Protein AF-A0A363T148-F1 (afdb_monomer_lite)

Sequence (141 aa):
MEYQDDTLNQIAATQKLAIQKIKSGGLIELSVRGDFVCQLNIGPDALDWYAIVHDRENSKEVWQDWMDYLGYNDGKTQAELIDDKRRDMSTFIEAWLRASDARITQTKTKFLFGTISFRSTELELCLGGQWQVAPIYDPSR

Secondary structure (DSSP, 8-state):
------HHHHHHHHHT--EEEETTEEEEEEEEETTEEEEEEE-TTSSEEEEEEEETTT--EEEEEEEESTT--S---HHHHHHHHHHHHHHHHHHHHH-SEEEEEEEEEEPTTS--EEEEEEEEEEETTEEEE--S--TT-

pLDDT: mean 83.32, std 13.99, range [40.28, 97.69]

Structure (mmCIF, N/CA/C/O backbone):
data_AF-A0A363T148-F1
#
_entry.id   AF-A0A363T148-F1
#
loop_
_atom_site.group_PDB
_atom_site.id
_atom_site.type_symbol
_atom_site.label_atom_id
_atom_site.label_alt_id
_atom_site.label_comp_id
_atom_site.label_asym_id
_atom_site.label_entity_id
_atom_site.label_seq_id
_atom_site.pdbx_PDB_ins_code
_atom_site.Cartn_x
_atom_site.Cartn_y
_atom_site.Cartn_z
_atom_site.occupancy
_atom_site.B_iso_or_equiv
_atom_site.auth_seq_id
_atom_site.auth_comp_id
_atom_site.auth_asym_id
_atom_site.auth_atom_id
_atom_site.pdbx_PDB_model_num
ATOM 1 N N . MET A 1 1 ? 11.444 4.789 -26.710 1.00 40.28 1 MET A N 1
ATOM 2 C CA . MET A 1 1 ? 10.393 3.774 -26.519 1.00 40.28 1 MET A CA 1
ATOM 3 C C . MET A 1 1 ? 9.727 4.162 -25.216 1.00 40.28 1 MET A C 1
ATOM 5 O O . MET A 1 1 ? 10.389 4.067 -24.195 1.00 40.28 1 MET A O 1
ATOM 9 N N . GLU A 1 2 ? 8.538 4.765 -25.260 1.00 43.22 2 GLU A N 1
ATOM 10 C CA . GLU A 1 2 ? 7.769 5.032 -24.036 1.00 43.22 2 GLU A CA 1
ATOM 11 C C . GLU A 1 2 ? 7.448 3.679 -23.405 1.00 43.22 2 GLU A C 1
ATOM 13 O O . GLU A 1 2 ? 6.814 2.834 -24.036 1.00 43.22 2 GLU A O 1
ATOM 18 N N . TYR A 1 3 ? 7.975 3.434 -22.20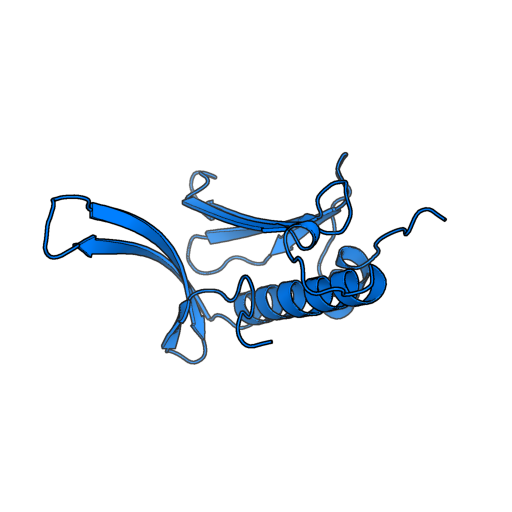7 1.00 45.97 3 TYR A N 1
ATOM 19 C CA . TYR A 1 3 ? 7.613 2.257 -21.435 1.00 45.97 3 TYR A CA 1
ATOM 20 C C . TYR A 1 3 ? 6.209 2.516 -20.895 1.00 45.97 3 TYR A C 1
ATOM 22 O O . TYR A 1 3 ? 6.027 3.341 -20.003 1.00 45.97 3 TYR A O 1
ATOM 30 N N . GLN A 1 4 ? 5.205 1.873 -21.489 1.00 59.41 4 GLN A N 1
ATOM 31 C CA . GLN A 1 4 ? 3.855 1.920 -20.953 1.00 59.41 4 GLN A CA 1
ATOM 32 C C . GLN A 1 4 ? 3.810 0.971 -19.758 1.00 59.41 4 GLN A C 1
ATOM 34 O O . GLN A 1 4 ? 3.839 -0.249 -19.911 1.00 59.41 4 GLN A O 1
ATOM 39 N N . ASP A 1 5 ? 3.834 1.540 -18.562 1.00 69.19 5 ASP A N 1
ATOM 40 C CA . ASP A 1 5 ? 3.769 0.762 -17.340 1.00 69.19 5 ASP A CA 1
ATOM 41 C C . ASP A 1 5 ? 2.349 0.251 -17.083 1.00 69.19 5 ASP A C 1
ATOM 43 O O . ASP A 1 5 ? 1.447 0.983 -16.673 1.00 69.19 5 ASP A O 1
ATOM 47 N N . ASP A 1 6 ? 2.173 -1.045 -17.319 1.00 76.25 6 ASP A N 1
ATOM 48 C CA . ASP A 1 6 ? 0.936 -1.779 -17.075 1.00 76.25 6 ASP A CA 1
ATOM 49 C C . ASP A 1 6 ? 0.886 -2.424 -15.680 1.00 76.25 6 ASP A C 1
ATOM 51 O O . ASP A 1 6 ? 0.015 -3.257 -15.427 1.00 76.25 6 ASP A O 1
ATOM 55 N N . THR A 1 7 ? 1.777 -2.061 -14.749 1.00 82.00 7 THR A N 1
ATOM 56 C CA . THR A 1 7 ? 1.858 -2.695 -13.422 1.00 82.00 7 THR A CA 1
ATOM 57 C C . THR A 1 7 ? 0.506 -2.700 -12.704 1.00 82.00 7 THR A C 1
ATOM 59 O O . THR A 1 7 ? 0.063 -3.753 -12.241 1.00 82.00 7 THR A O 1
ATOM 62 N N . LEU A 1 8 ? -0.200 -1.562 -12.654 1.00 80.38 8 LEU A N 1
ATOM 63 C CA . LEU A 1 8 ? -1.510 -1.498 -11.993 1.00 80.38 8 LEU A CA 1
ATOM 64 C C . LEU A 1 8 ? -2.541 -2.394 -12.686 1.00 80.38 8 LEU A C 1
ATOM 66 O O . LEU A 1 8 ? -3.314 -3.075 -12.015 1.00 80.38 8 LEU A O 1
ATOM 70 N N . ASN A 1 9 ? -2.520 -2.425 -14.025 1.00 82.00 9 ASN A N 1
ATOM 71 C CA . ASN A 1 9 ? -3.400 -3.264 -14.839 1.00 82.00 9 ASN A CA 1
ATOM 72 C C . ASN A 1 9 ? -3.163 -4.751 -14.559 1.00 82.00 9 ASN A C 1
ATOM 74 O O . ASN A 1 9 ? -4.117 -5.506 -14.362 1.00 82.00 9 ASN A O 1
ATOM 78 N N . GLN A 1 10 ? -1.900 -5.166 -14.483 1.00 84.25 10 GLN A N 1
ATOM 79 C CA . GLN A 1 10 ? -1.514 -6.546 -14.195 1.00 84.25 10 GLN A CA 1
ATOM 80 C C . GLN A 1 10 ? -1.916 -6.967 -12.779 1.00 84.25 10 GLN A C 1
ATOM 82 O O . GLN A 1 10 ? -2.473 -8.055 -12.596 1.00 84.25 10 GLN A O 1
ATOM 87 N N . ILE A 1 11 ? -1.680 -6.114 -11.778 1.00 84.75 11 ILE A N 1
ATOM 88 C CA . ILE A 1 11 ? -2.041 -6.425 -10.390 1.00 84.75 11 ILE A CA 1
ATOM 89 C C . ILE A 1 11 ? -3.556 -6.500 -10.232 1.00 84.75 11 ILE A C 1
ATOM 91 O O . ILE A 1 11 ? -4.061 -7.480 -9.685 1.00 84.75 11 ILE A O 1
ATOM 95 N N . ALA A 1 12 ? -4.301 -5.524 -10.749 1.00 84.81 12 ALA A N 1
ATOM 96 C CA . ALA A 1 12 ? -5.755 -5.558 -10.675 1.00 84.81 12 ALA A CA 1
ATOM 97 C C . ALA A 1 12 ? -6.354 -6.759 -11.412 1.00 84.81 12 ALA A C 1
ATOM 99 O O . ALA A 1 12 ? -7.270 -7.382 -10.884 1.00 84.81 12 ALA A O 1
ATOM 100 N N . ALA A 1 13 ? -5.822 -7.149 -12.575 1.00 85.25 13 ALA A N 1
ATOM 101 C CA . ALA A 1 13 ? -6.265 -8.364 -13.258 1.00 85.25 13 ALA A CA 1
ATOM 102 C C . ALA A 1 13 ? -6.012 -9.621 -12.405 1.00 85.25 13 ALA A C 1
ATOM 104 O O . ALA A 1 13 ? -6.898 -10.467 -12.270 1.00 85.25 13 ALA A O 1
ATOM 105 N N . THR A 1 14 ? -4.833 -9.715 -11.783 1.00 86.62 14 THR A N 1
ATOM 106 C CA . THR A 1 14 ? -4.437 -10.845 -10.925 1.00 86.62 14 THR A CA 1
ATOM 107 C C . THR A 1 14 ? -5.313 -10.943 -9.675 1.00 86.62 14 THR A C 1
ATOM 109 O O . THR A 1 14 ? -5.800 -12.020 -9.334 1.00 86.62 14 THR A O 1
ATOM 112 N N . GLN A 1 15 ? -5.563 -9.809 -9.021 1.00 86.25 15 GLN A N 1
ATOM 113 C CA . GLN A 1 15 ? -6.321 -9.710 -7.771 1.00 86.25 15 GLN A CA 1
ATOM 114 C C . GLN A 1 15 ? -7.834 -9.505 -7.992 1.00 86.25 15 GLN A C 1
ATOM 116 O O . GLN A 1 15 ? -8.589 -9.379 -7.030 1.00 86.25 15 GLN A O 1
ATOM 121 N N . LYS A 1 16 ? -8.296 -9.488 -9.254 1.00 87.94 16 LYS A N 1
ATOM 122 C CA . LYS A 1 16 ? -9.690 -9.222 -9.668 1.00 87.94 16 LYS A CA 1
ATOM 123 C C . LYS A 1 16 ? -10.250 -7.898 -9.124 1.00 87.94 16 LYS A C 1
ATOM 125 O O . LYS A 1 16 ? -11.409 -7.824 -8.717 1.00 87.94 16 LYS A O 1
ATOM 130 N N . LEU A 1 17 ? -9.423 -6.858 -9.121 1.00 88.19 17 LEU A N 1
ATOM 131 C CA . LEU A 1 17 ? -9.770 -5.515 -8.663 1.00 88.19 17 LEU A CA 1
ATOM 132 C C . LEU A 1 17 ? -10.262 -4.653 -9.831 1.00 88.19 17 LEU A C 1
ATOM 134 O O . LEU A 1 17 ? -9.839 -4.820 -10.975 1.00 88.19 17 LEU A O 1
ATOM 138 N N . ALA A 1 18 ? -11.154 -3.711 -9.534 1.00 87.06 18 ALA A N 1
ATOM 139 C CA . ALA A 1 18 ? -11.585 -2.713 -10.503 1.00 87.06 18 ALA A CA 1
ATOM 140 C C . ALA A 1 18 ? -10.563 -1.571 -10.575 1.00 87.06 18 ALA A C 1
ATOM 142 O O . ALA A 1 18 ? -10.1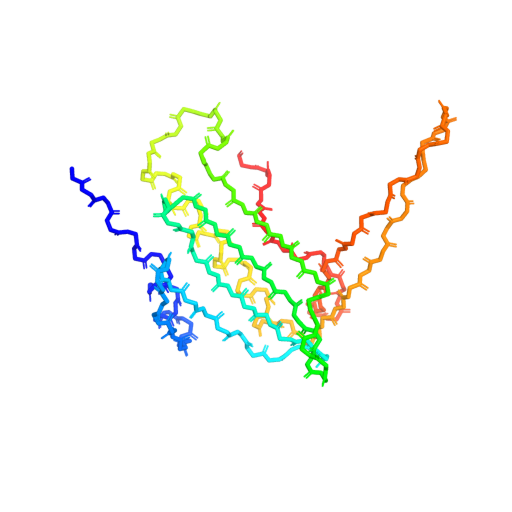16 -1.070 -9.544 1.00 87.06 18 ALA A O 1
ATOM 143 N N . ILE A 1 19 ? -10.235 -1.138 -11.793 1.00 84.50 19 ILE A N 1
ATOM 144 C CA . ILE A 1 19 ? -9.369 0.020 -12.035 1.00 84.50 19 ILE A CA 1
ATOM 145 C C . ILE A 1 19 ? -10.215 1.150 -12.591 1.00 84.50 19 ILE A C 1
ATOM 147 O O . ILE A 1 19 ? -10.936 0.980 -13.577 1.00 84.50 19 ILE A O 1
ATOM 151 N N . GLN A 1 20 ? -10.072 2.325 -12.000 1.00 84.31 20 GLN A N 1
ATOM 152 C CA . GLN A 1 20 ? -10.599 3.562 -12.545 1.00 84.31 20 GLN A CA 1
ATOM 153 C C . GLN A 1 20 ? -9.475 4.278 -13.295 1.00 84.31 20 GLN A C 1
ATOM 155 O O . GLN A 1 20 ? -8.399 4.510 -12.746 1.00 84.31 20 GLN A O 1
ATOM 160 N N . LYS A 1 21 ? -9.699 4.621 -14.568 1.00 77.19 21 LYS A N 1
ATOM 161 C CA . LYS A 1 21 ? -8.741 5.434 -15.329 1.00 77.19 21 LYS A CA 1
ATOM 162 C C . LYS A 1 21 ? -8.858 6.891 -14.891 1.00 77.19 21 LYS A C 1
ATOM 164 O O . LYS A 1 21 ? -9.940 7.469 -14.981 1.00 77.19 21 LYS A O 1
ATOM 169 N N . ILE A 1 22 ? -7.749 7.483 -14.463 1.00 74.00 22 ILE A N 1
ATOM 170 C CA . ILE A 1 22 ? -7.652 8.890 -14.060 1.00 74.00 22 ILE A CA 1
ATOM 171 C C . ILE A 1 22 ? -6.644 9.623 -14.953 1.00 74.00 22 ILE A C 1
ATOM 173 O O . ILE A 1 22 ? -5.890 9.003 -15.698 1.00 74.00 22 ILE A O 1
ATOM 177 N N . LYS A 1 23 ? -6.622 10.962 -14.909 1.00 69.00 23 LYS A N 1
ATOM 178 C CA . LYS A 1 23 ? -5.729 11.767 -15.769 1.00 69.00 23 LYS A CA 1
ATOM 179 C C . LYS A 1 23 ? -4.243 11.413 -15.620 1.00 69.00 23 LYS A C 1
ATOM 181 O O . LYS A 1 23 ? -3.512 11.541 -16.592 1.00 69.00 23 LYS A O 1
ATOM 186 N N . SER A 1 24 ? -3.820 10.999 -14.427 1.00 63.75 24 SER A N 1
ATOM 187 C CA . SER A 1 24 ? -2.427 10.695 -14.083 1.00 63.75 24 SER A CA 1
ATOM 188 C C . SER A 1 24 ? -2.084 9.201 -14.132 1.00 63.75 24 SER A C 1
ATOM 190 O O . SER A 1 24 ? -1.028 8.829 -13.647 1.00 63.75 24 SER A O 1
ATOM 192 N N . GLY A 1 25 ? -2.965 8.345 -14.668 1.00 73.56 25 GLY A N 1
ATOM 193 C CA . GLY A 1 25 ? -2.746 6.897 -14.712 1.00 73.56 25 GLY A CA 1
ATOM 194 C C . GLY A 1 25 ? -3.988 6.103 -14.311 1.00 73.56 25 GLY A C 1
ATOM 195 O O . GLY A 1 25 ? -5.080 6.302 -14.852 1.00 73.56 25 GLY A O 1
ATOM 196 N N . GLY A 1 26 ? -3.831 5.179 -13.366 1.00 78.31 26 GLY A N 1
ATOM 197 C CA . GLY A 1 26 ? -4.924 4.367 -12.839 1.00 78.31 26 GLY A CA 1
ATOM 198 C C . GLY A 1 26 ? -5.067 4.495 -11.327 1.00 78.31 26 GLY A C 1
ATOM 199 O O . GLY A 1 26 ? -4.108 4.820 -10.631 1.00 78.31 26 GLY A O 1
ATOM 200 N N . LEU A 1 27 ? -6.279 4.234 -10.850 1.00 85.19 27 LEU A N 1
ATOM 201 C CA . LEU A 1 27 ? -6.663 4.209 -9.445 1.00 85.19 27 LEU A CA 1
ATOM 202 C C . LEU A 1 27 ? -7.300 2.853 -9.131 1.00 85.19 27 LEU A C 1
ATOM 204 O O . LEU A 1 27 ? -8.226 2.427 -9.828 1.00 85.19 27 LEU A O 1
ATOM 208 N N . ILE A 1 28 ? -6.833 2.198 -8.076 1.00 88.94 28 ILE A N 1
ATOM 209 C CA . ILE A 1 28 ? -7.485 1.038 -7.469 1.00 88.94 28 ILE A CA 1
ATOM 210 C C . ILE A 1 28 ? -8.028 1.472 -6.115 1.00 88.94 28 ILE A C 1
ATOM 212 O O . ILE A 1 28 ? -7.285 1.987 -5.287 1.00 88.94 28 ILE A O 1
ATOM 216 N N . GLU A 1 29 ? -9.304 1.207 -5.869 1.00 92.31 29 GLU A N 1
ATOM 217 C CA . GLU A 1 29 ? -9.873 1.279 -4.526 1.00 92.31 29 GLU A CA 1
ATOM 218 C C . GLU A 1 29 ? -9.961 -0.135 -3.949 1.00 92.31 29 GLU A C 1
ATOM 220 O O . GLU A 1 29 ? -10.512 -1.046 -4.574 1.00 92.31 29 GLU A O 1
ATOM 225 N N . LEU A 1 30 ? -9.381 -0.333 -2.770 1.00 92.81 30 LEU A N 1
ATOM 226 C CA . LEU A 1 30 ? -9.388 -1.610 -2.075 1.00 92.81 30 LEU A CA 1
ATOM 227 C C . LEU A 1 30 ? -10.599 -1.733 -1.150 1.00 92.81 30 LEU A C 1
ATOM 229 O O . LEU A 1 30 ? -11.134 -0.759 -0.625 1.00 92.81 30 LEU A O 1
ATOM 233 N N . SER A 1 31 ? -11.000 -2.979 -0.901 1.00 91.88 31 SER A N 1
ATOM 234 C CA . SER A 1 31 ? -12.086 -3.299 0.028 1.00 91.88 31 SER A CA 1
ATOM 235 C C . SER A 1 31 ? -11.821 -2.758 1.435 1.00 91.88 31 SER A C 1
ATOM 237 O O . SER A 1 31 ? -10.689 -2.828 1.906 1.00 91.88 31 SER A O 1
ATOM 239 N N . VAL A 1 32 ? -12.875 -2.332 2.129 1.00 94.56 32 VAL A N 1
ATOM 240 C CA . VAL A 1 32 ? -12.813 -1.749 3.481 1.00 94.56 32 VAL A CA 1
ATOM 241 C C . VAL A 1 32 ? -12.102 -2.661 4.490 1.00 94.56 32 VAL A C 1
ATOM 243 O O . VAL A 1 32 ? -12.332 -3.874 4.500 1.00 94.56 32 VAL A O 1
ATOM 246 N N . ARG A 1 33 ? -11.279 -2.079 5.369 1.00 96.00 33 ARG A N 1
ATOM 247 C CA . ARG A 1 33 ? -10.693 -2.738 6.550 1.00 96.00 33 ARG A CA 1
ATOM 248 C C . ARG A 1 33 ? -10.917 -1.860 7.776 1.00 96.00 33 ARG A C 1
ATOM 250 O O . ARG A 1 33 ? -10.491 -0.710 7.777 1.00 96.00 33 ARG A O 1
ATOM 257 N N . GLY A 1 34 ? -11.625 -2.388 8.774 1.00 92.56 34 GLY A N 1
ATOM 258 C CA . GLY A 1 34 ? -12.133 -1.578 9.884 1.00 92.56 34 GLY A CA 1
ATOM 259 C C . GLY A 1 34 ? -13.012 -0.440 9.365 1.00 92.56 34 GLY A C 1
ATOM 260 O O . GLY A 1 34 ? -13.930 -0.669 8.573 1.00 92.56 34 GLY A O 1
ATOM 261 N N . ASP A 1 35 ? -12.655 0.784 9.741 1.00 94.12 35 ASP A N 1
ATOM 262 C CA . ASP A 1 35 ? -13.315 2.016 9.300 1.00 94.12 35 ASP A CA 1
ATOM 263 C C . ASP A 1 35 ? -12.596 2.690 8.120 1.00 94.12 35 ASP A C 1
ATOM 265 O O . ASP A 1 35 ? -12.829 3.863 7.837 1.00 94.12 35 ASP A O 1
ATOM 269 N N . PHE A 1 36 ? -11.720 1.970 7.410 1.00 96.62 36 PHE A N 1
ATOM 270 C CA . PHE A 1 36 ? -10.824 2.560 6.417 1.00 96.62 36 PHE A CA 1
ATOM 271 C C . PHE A 1 36 ? -11.048 2.052 4.993 1.00 96.62 36 PHE A C 1
ATOM 273 O O . PHE A 1 36 ? -11.268 0.861 4.753 1.00 96.62 36 PHE A O 1
ATOM 280 N N . VAL A 1 37 ? -10.917 2.969 4.035 1.00 95.19 37 VAL A N 1
ATOM 281 C CA . VAL A 1 37 ? -10.823 2.703 2.593 1.00 95.19 37 VAL A CA 1
ATOM 282 C C . VAL A 1 37 ? -9.411 3.056 2.140 1.00 95.19 37 VAL A C 1
ATOM 284 O O . VAL A 1 37 ? -8.907 4.120 2.492 1.00 95.19 37 VAL A O 1
ATOM 287 N N . CYS A 1 38 ? -8.775 2.184 1.357 1.00 95.88 38 CYS A N 1
ATOM 288 C CA . CYS A 1 38 ? -7.461 2.452 0.774 1.00 95.88 38 CYS A CA 1
ATOM 289 C C . CYS A 1 38 ? -7.574 2.638 -0.736 1.00 95.88 38 CYS A C 1
ATOM 291 O O . CYS A 1 38 ? -8.225 1.850 -1.424 1.00 95.88 38 CYS A O 1
ATOM 293 N N . GLN A 1 39 ? -6.913 3.672 -1.237 1.00 94.06 39 GLN A N 1
ATOM 294 C CA . GLN A 1 39 ? -6.778 3.986 -2.645 1.00 94.06 39 GLN A CA 1
ATOM 295 C C . GLN A 1 39 ? -5.305 3.916 -3.046 1.00 94.06 39 GLN A C 1
ATOM 297 O O . GLN A 1 39 ? -4.443 4.440 -2.343 1.00 94.06 39 GLN A O 1
ATOM 302 N N . LEU A 1 40 ? -5.030 3.272 -4.179 1.00 91.69 40 LEU A N 1
ATOM 303 C CA . LEU A 1 40 ? -3.707 3.204 -4.788 1.00 91.69 40 LEU A CA 1
ATOM 304 C C . LEU A 1 40 ? -3.719 3.852 -6.159 1.00 91.69 40 LEU A C 1
ATOM 306 O O . LEU A 1 40 ? -4.572 3.529 -6.987 1.00 91.69 40 LEU A O 1
ATOM 310 N N . ASN A 1 41 ? -2.728 4.687 -6.430 1.00 87.75 41 ASN A N 1
ATOM 311 C CA . ASN A 1 41 ? -2.483 5.268 -7.742 1.00 87.75 41 ASN A CA 1
ATOM 312 C C . ASN A 1 41 ? -1.018 5.096 -8.150 1.00 87.75 41 ASN A C 1
ATOM 314 O O . ASN A 1 41 ? -0.109 5.127 -7.325 1.00 87.75 41 ASN A O 1
ATOM 318 N N . ILE A 1 42 ? -0.799 4.939 -9.452 1.00 80.06 42 ILE A N 1
ATOM 319 C CA . ILE A 1 42 ? 0.533 5.060 -10.054 1.00 80.06 42 ILE A CA 1
ATOM 320 C C . ILE A 1 42 ? 0.711 6.512 -10.492 1.00 80.06 42 ILE A C 1
ATOM 322 O O . ILE A 1 42 ? -0.241 7.118 -10.999 1.00 80.06 42 ILE A O 1
ATOM 326 N N . GLY A 1 43 ? 1.893 7.072 -10.248 1.00 68.81 43 GLY A N 1
ATOM 327 C CA . GLY A 1 43 ? 2.217 8.418 -10.690 1.00 68.81 43 GLY A CA 1
ATOM 328 C C . GLY A 1 43 ? 2.528 8.494 -12.189 1.00 68.81 43 GLY A C 1
ATOM 329 O O . GLY A 1 43 ? 2.579 7.484 -12.897 1.00 68.81 43 GLY A O 1
ATOM 330 N N . PRO A 1 44 ? 2.682 9.714 -12.719 1.00 60.66 44 PRO A N 1
ATOM 331 C CA . PRO A 1 44 ? 2.822 9.946 -14.154 1.00 60.66 44 PRO A CA 1
ATOM 332 C C . PRO A 1 44 ? 4.107 9.348 -14.743 1.00 60.66 44 PRO A C 1
ATOM 334 O O . PRO A 1 44 ? 4.122 9.018 -15.928 1.00 60.66 44 PRO A O 1
ATOM 337 N N . ASP A 1 45 ? 5.153 9.184 -13.928 1.00 64.38 45 ASP A N 1
ATOM 338 C CA . ASP A 1 45 ? 6.478 8.739 -14.368 1.00 64.38 45 ASP A CA 1
ATOM 339 C C . ASP A 1 45 ? 6.648 7.216 -14.316 1.00 64.38 45 ASP A C 1
ATOM 341 O O . ASP A 1 45 ? 7.724 6.698 -14.623 1.00 64.38 45 ASP A O 1
ATOM 345 N N . ALA A 1 46 ? 5.583 6.478 -13.970 1.00 71.06 46 ALA A N 1
ATOM 346 C CA . ALA A 1 46 ? 5.547 5.017 -14.003 1.00 71.06 46 ALA A CA 1
ATOM 347 C C . ALA A 1 46 ? 6.604 4.322 -13.118 1.00 71.06 46 ALA A C 1
ATOM 349 O O . ALA A 1 46 ? 6.764 3.102 -13.178 1.00 71.06 46 ALA A O 1
ATOM 350 N N . LEU A 1 47 ? 7.298 5.054 -12.253 1.00 83.56 47 LEU A N 1
ATOM 351 C CA . LEU A 1 47 ? 8.285 4.547 -11.293 1.00 83.56 47 LEU A CA 1
ATOM 352 C C . LEU A 1 47 ? 7.975 5.004 -9.870 1.00 83.56 47 LEU A C 1
ATOM 354 O O . LEU A 1 47 ? 8.792 4.853 -8.973 1.00 83.56 47 LEU A O 1
ATOM 358 N N . ASP A 1 48 ? 6.770 5.504 -9.663 1.00 86.25 48 ASP A N 1
ATOM 359 C CA . ASP A 1 48 ? 6.228 5.911 -8.388 1.00 86.25 48 ASP A CA 1
ATOM 360 C C . ASP A 1 48 ? 4.828 5.320 -8.191 1.00 86.25 48 ASP A C 1
ATOM 362 O O . ASP A 1 48 ? 4.093 5.011 -9.140 1.00 86.25 48 ASP A O 1
ATOM 366 N N . TRP A 1 49 ? 4.460 5.110 -6.934 1.00 89.00 49 TRP A N 1
ATOM 367 C CA . TRP A 1 49 ? 3.089 4.790 -6.555 1.00 89.00 49 TRP A CA 1
ATOM 368 C C . TRP A 1 49 ? 2.775 5.373 -5.185 1.00 89.00 49 TRP A C 1
ATOM 370 O O . TRP A 1 49 ? 3.670 5.559 -4.356 1.00 89.00 49 TRP A O 1
ATOM 380 N N . TYR A 1 50 ? 1.497 5.661 -4.959 1.00 90.56 50 TYR A N 1
ATOM 381 C CA . TYR A 1 50 ? 1.019 6.229 -3.709 1.00 90.56 50 TYR A CA 1
ATOM 382 C C . TYR A 1 50 ? -0.116 5.380 -3.149 1.00 90.56 50 TYR A C 1
ATOM 384 O O . TYR A 1 50 ? -0.932 4.820 -3.889 1.00 90.56 50 TYR A O 1
ATOM 392 N N . ALA A 1 51 ? -0.153 5.297 -1.825 1.00 93.88 51 ALA A N 1
ATOM 393 C CA . ALA A 1 51 ? -1.234 4.711 -1.058 1.00 93.88 51 ALA A CA 1
ATOM 394 C C . ALA A 1 51 ? -1.848 5.798 -0.186 1.00 93.88 51 ALA A C 1
ATOM 396 O O . ALA A 1 51 ? -1.153 6.436 0.601 1.00 93.88 51 ALA A O 1
ATOM 397 N N . ILE A 1 52 ? -3.158 5.981 -0.297 1.00 94.50 52 ILE A N 1
ATOM 398 C CA . ILE A 1 52 ? -3.911 6.946 0.499 1.00 94.50 52 ILE A CA 1
ATOM 399 C C . ILE A 1 52 ? -5.001 6.186 1.241 1.00 94.50 52 ILE A C 1
ATOM 401 O O . ILE A 1 52 ? -5.732 5.383 0.658 1.00 94.50 52 ILE A O 1
ATOM 405 N N . VAL A 1 53 ? -5.103 6.413 2.544 1.00 96.06 53 VAL A N 1
ATOM 406 C CA . VAL A 1 53 ? -6.119 5.813 3.402 1.00 96.06 53 VAL A CA 1
ATOM 407 C C . VAL A 1 53 ? -7.053 6.899 3.904 1.00 96.06 53 VAL A C 1
ATOM 409 O O . VAL A 1 53 ? -6.635 7.887 4.515 1.00 96.06 53 VAL A O 1
ATOM 412 N N . HIS A 1 54 ? -8.340 6.671 3.671 1.00 96.25 54 HIS A N 1
ATOM 413 C CA . HIS A 1 54 ? -9.422 7.531 4.113 1.00 96.25 54 HIS A CA 1
ATOM 414 C C . HIS A 1 54 ? -10.223 6.859 5.219 1.00 96.25 54 HIS A C 1
ATOM 416 O O . HIS A 1 54 ? -10.504 5.659 5.166 1.00 96.25 54 HIS A O 1
ATOM 422 N N . ASP A 1 55 ? -10.640 7.662 6.190 1.00 94.31 55 ASP A N 1
ATOM 423 C CA . ASP A 1 55 ? -11.738 7.314 7.079 1.00 94.31 55 ASP A CA 1
ATOM 424 C C . ASP A 1 55 ? -13.030 7.196 6.262 1.00 94.31 55 ASP A C 1
ATOM 426 O O . ASP A 1 55 ? -13.380 8.082 5.477 1.00 94.31 55 ASP A O 1
ATOM 430 N N . ARG A 1 56 ? -13.735 6.082 6.421 1.00 92.75 56 ARG A N 1
ATOM 431 C CA . ARG A 1 56 ? -14.921 5.761 5.632 1.00 92.75 56 ARG A CA 1
ATOM 432 C C . ARG A 1 56 ? -16.106 6.667 5.957 1.00 92.75 56 ARG A C 1
ATOM 434 O O . ARG A 1 56 ? -16.901 6.943 5.062 1.00 92.75 56 ARG A O 1
ATOM 441 N N . GLU A 1 57 ? -16.264 7.093 7.208 1.00 91.19 57 GLU A N 1
ATOM 442 C CA . GLU A 1 57 ? -17.443 7.847 7.639 1.00 91.19 57 GLU A CA 1
ATOM 443 C C . GLU A 1 57 ? -17.417 9.282 7.119 1.00 91.19 57 GLU A C 1
ATOM 445 O O . GLU A 1 57 ? -18.441 9.809 6.683 1.00 91.19 57 GLU A O 1
ATOM 450 N N . ASN A 1 58 ? -16.247 9.919 7.155 1.00 91.00 58 ASN A N 1
ATOM 451 C CA . ASN A 1 58 ? -16.097 11.337 6.821 1.00 91.00 58 ASN A CA 1
ATOM 452 C C . ASN A 1 58 ? -15.212 11.600 5.590 1.00 91.00 58 ASN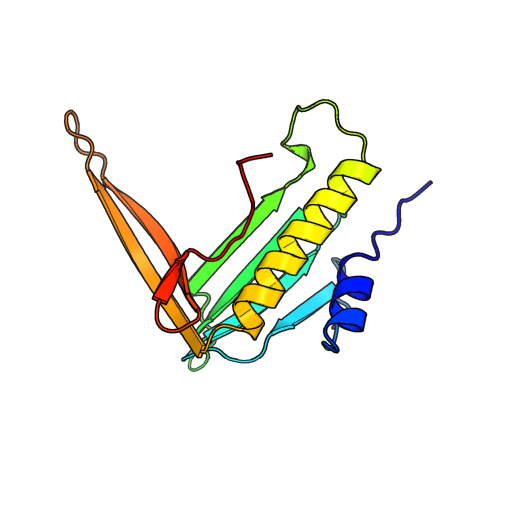 A C 1
ATOM 454 O O . ASN A 1 58 ? -15.016 12.759 5.224 1.00 91.00 58 ASN A O 1
ATOM 458 N N . SER A 1 59 ? -14.712 10.547 4.930 1.00 90.75 59 SER A N 1
ATOM 459 C CA . SER A 1 59 ? -13.844 10.615 3.740 1.00 90.75 59 SER A CA 1
ATOM 460 C C . SER A 1 59 ? -12.538 11.390 3.951 1.00 90.75 59 SER A C 1
ATOM 462 O O . SER A 1 59 ? -11.857 11.755 2.988 1.00 90.75 59 SER A O 1
ATOM 464 N N . LYS A 1 60 ? -12.158 11.660 5.202 1.00 93.69 60 LYS A N 1
ATOM 465 C CA . LYS A 1 60 ? -10.934 12.388 5.522 1.00 93.69 60 LYS A CA 1
ATOM 466 C C . LYS A 1 60 ? -9.728 11.488 5.292 1.00 93.69 60 LYS A C 1
ATOM 468 O O . LYS A 1 60 ? -9.703 10.356 5.763 1.00 93.69 60 LYS A O 1
ATOM 473 N N . GLU A 1 61 ? -8.708 12.023 4.633 1.00 95.19 61 GLU A N 1
ATOM 474 C CA . GLU A 1 61 ? -7.388 11.397 4.590 1.00 95.19 61 GLU A CA 1
ATOM 475 C C . GLU A 1 61 ? -6.817 11.294 6.014 1.00 95.19 61 GLU A C 1
ATOM 477 O O . GLU A 1 61 ? -6.702 12.292 6.738 1.00 95.19 61 GLU A O 1
ATOM 482 N N . VAL A 1 62 ? -6.495 10.074 6.432 1.00 93.62 62 VAL A N 1
ATOM 483 C CA . VAL A 1 62 ? -5.947 9.781 7.766 1.00 93.62 62 VAL A CA 1
ATOM 484 C C . VAL A 1 62 ? -4.513 9.279 7.711 1.00 93.62 62 VAL A C 1
ATOM 486 O O . VAL A 1 62 ? -3.811 9.344 8.721 1.00 93.62 62 VAL A O 1
ATOM 489 N N . TRP A 1 63 ? -4.082 8.797 6.549 1.00 94.75 63 TRP A N 1
ATOM 490 C CA . TRP A 1 63 ? -2.729 8.334 6.311 1.00 94.75 63 TRP A CA 1
ATOM 491 C C . TRP A 1 63 ? -2.450 8.305 4.809 1.00 94.75 63 TRP A C 1
ATOM 493 O O . TRP A 1 63 ? -3.340 8.000 4.018 1.00 94.75 63 TRP A O 1
ATOM 503 N N . GLN A 1 64 ? -1.214 8.597 4.432 1.00 93.50 64 GLN A N 1
ATOM 504 C CA . GLN A 1 64 ? -0.722 8.416 3.076 1.00 93.50 64 GLN A CA 1
ATOM 505 C C . GLN A 1 64 ? 0.764 8.074 3.117 1.00 93.50 64 GLN A C 1
ATOM 507 O O . GLN A 1 64 ? 1.470 8.504 4.034 1.00 93.50 64 GLN A O 1
ATOM 512 N N . ASP A 1 65 ? 1.225 7.344 2.112 1.00 92.00 65 ASP A N 1
ATOM 513 C CA . ASP A 1 65 ? 2.643 7.104 1.868 1.00 92.00 65 ASP A CA 1
ATOM 514 C C . ASP A 1 65 ? 2.889 6.901 0.373 1.00 92.00 65 ASP A C 1
ATOM 516 O O . ASP A 1 65 ? 1.954 6.703 -0.414 1.00 92.00 65 ASP A O 1
ATOM 520 N N . TRP A 1 66 ? 4.147 6.998 -0.029 1.00 89.00 66 TRP A N 1
ATOM 521 C CA . TRP A 1 66 ? 4.554 6.957 -1.424 1.00 89.00 66 TRP A CA 1
ATOM 522 C C . TRP A 1 66 ? 5.939 6.350 -1.562 1.00 89.00 66 TRP A C 1
ATOM 524 O O . TRP A 1 66 ? 6.793 6.514 -0.693 1.00 89.00 66 TRP A O 1
ATOM 534 N N . MET A 1 67 ? 6.169 5.684 -2.688 1.00 88.12 67 MET A N 1
ATOM 535 C CA . MET A 1 67 ? 7.490 5.188 -3.051 1.00 88.12 67 MET A CA 1
ATOM 536 C C . MET A 1 67 ? 7.888 5.708 -4.413 1.00 88.12 67 MET A C 1
ATOM 538 O O . MET A 1 67 ? 7.124 5.577 -5.366 1.00 88.12 67 MET A O 1
ATOM 542 N N . ASP A 1 68 ? 9.105 6.238 -4.488 1.00 87.75 68 ASP A N 1
ATOM 543 C CA . ASP A 1 68 ? 9.764 6.668 -5.715 1.00 87.75 68 ASP A CA 1
ATOM 544 C C . ASP A 1 68 ? 11.010 5.824 -5.960 1.00 87.75 68 ASP A C 1
ATOM 546 O O . ASP A 1 68 ? 11.975 5.843 -5.190 1.00 87.75 68 ASP A O 1
ATOM 550 N N . TYR A 1 69 ? 10.970 5.068 -7.054 1.00 86.38 69 TYR A N 1
ATOM 551 C CA . TYR A 1 69 ? 12.026 4.143 -7.431 1.00 86.38 69 TYR A CA 1
ATOM 552 C C . TYR A 1 69 ? 13.177 4.840 -8.173 1.00 86.38 69 TYR A C 1
ATOM 554 O O . TYR A 1 69 ? 14.261 4.270 -8.266 1.00 86.38 69 TYR A O 1
ATOM 562 N N . LEU A 1 70 ? 13.005 6.082 -8.647 1.00 80.50 70 LEU A N 1
ATOM 563 C CA . LEU A 1 70 ? 14.089 6.876 -9.244 1.00 80.50 70 LEU A CA 1
ATOM 564 C C . LEU A 1 70 ? 15.079 7.399 -8.199 1.00 80.50 70 LEU A C 1
ATOM 566 O O . LEU A 1 70 ? 16.238 7.655 -8.523 1.00 80.50 70 LEU A O 1
ATOM 570 N N . GLY A 1 71 ? 14.643 7.544 -6.945 1.00 75.25 71 GLY A N 1
ATOM 571 C CA . GLY A 1 71 ? 15.498 7.961 -5.833 1.00 75.25 71 GLY A CA 1
ATOM 572 C C . GLY A 1 71 ? 16.570 6.934 -5.444 1.00 75.25 71 GLY A C 1
ATOM 573 O O . GLY A 1 71 ? 17.520 7.279 -4.735 1.00 75.25 71 GLY A O 1
ATOM 574 N N . TYR A 1 72 ? 16.454 5.686 -5.911 1.00 68.19 72 TYR A N 1
ATOM 575 C CA . TYR A 1 72 ? 17.438 4.636 -5.660 1.00 68.19 72 TYR A CA 1
ATOM 576 C C . TYR A 1 72 ? 18.623 4.776 -6.623 1.00 68.19 72 TYR A C 1
ATOM 578 O O . TYR A 1 72 ? 18.511 4.575 -7.828 1.00 68.19 72 TYR A O 1
ATOM 586 N N . ASN A 1 73 ? 19.797 5.109 -6.083 1.00 61.81 73 ASN A N 1
ATOM 587 C CA . ASN A 1 73 ? 21.056 5.121 -6.830 1.00 61.81 73 ASN A CA 1
ATOM 588 C C . ASN A 1 73 ? 21.801 3.790 -6.642 1.00 61.81 73 ASN A C 1
ATOM 590 O O . ASN A 1 73 ? 22.866 3.746 -6.024 1.00 61.81 73 ASN A O 1
ATOM 594 N N . ASP A 1 74 ? 21.207 2.698 -7.115 1.00 72.56 74 ASP A N 1
ATOM 595 C CA . ASP A 1 74 ? 21.738 1.334 -6.972 1.00 72.56 74 ASP A CA 1
ATOM 596 C C . ASP A 1 74 ? 22.251 0.732 -8.294 1.00 72.56 74 ASP A C 1
ATOM 598 O O . ASP A 1 74 ? 22.737 -0.398 -8.323 1.00 72.56 74 ASP A O 1
ATOM 602 N N . GLY A 1 75 ? 22.212 1.499 -9.389 1.00 80.31 75 GLY A N 1
ATOM 603 C CA . GLY A 1 75 ? 22.674 1.057 -10.706 1.00 80.31 75 GLY A CA 1
ATOM 604 C C . GLY A 1 75 ? 21.716 0.102 -11.424 1.00 80.31 75 GLY A C 1
ATOM 605 O O . GLY A 1 75 ? 22.098 -0.448 -12.459 1.00 80.31 75 GLY A O 1
ATOM 606 N N . LYS A 1 76 ? 20.490 -0.086 -10.916 1.00 85.12 76 LYS A N 1
ATOM 607 C CA . LYS A 1 76 ? 19.456 -0.882 -11.582 1.00 85.12 76 LYS A CA 1
ATOM 608 C C . LYS A 1 76 ? 18.995 -0.249 -12.889 1.00 85.12 76 LYS A C 1
ATOM 610 O O . LYS A 1 76 ? 18.938 0.969 -13.067 1.00 85.12 76 LYS A O 1
ATOM 615 N N . THR A 1 77 ? 18.623 -1.109 -13.821 1.00 87.81 77 THR A N 1
ATOM 616 C CA . THR A 1 77 ? 17.925 -0.733 -15.045 1.00 87.81 77 THR A CA 1
ATOM 617 C C . THR A 1 77 ? 16.476 -0.350 -14.742 1.00 87.81 77 THR A C 1
ATOM 619 O O . THR A 1 77 ? 15.874 -0.811 -13.775 1.00 87.81 77 THR A O 1
ATOM 622 N N . GLN A 1 78 ? 15.858 0.436 -15.625 1.00 84.00 78 GLN A N 1
ATOM 623 C CA . GLN A 1 78 ? 14.442 0.799 -15.497 1.00 84.00 78 GLN A CA 1
ATOM 624 C C . GLN A 1 78 ? 13.514 -0.425 -15.393 1.00 84.00 78 GLN A C 1
ATOM 626 O O . GLN A 1 78 ? 12.537 -0.391 -14.652 1.00 84.00 78 GLN A O 1
ATOM 631 N N . ALA A 1 79 ? 13.817 -1.513 -16.107 1.00 83.62 79 ALA A N 1
ATOM 632 C CA . ALA A 1 79 ? 13.020 -2.737 -16.047 1.00 83.62 79 ALA A CA 1
ATOM 633 C C . ALA A 1 79 ? 13.079 -3.404 -14.661 1.00 83.62 79 ALA A C 1
ATOM 635 O O . ALA A 1 79 ? 12.067 -3.915 -14.187 1.00 83.62 79 ALA A O 1
ATOM 636 N N . GLU A 1 80 ? 14.239 -3.370 -14.000 1.00 87.50 80 GLU A N 1
ATOM 637 C CA . GLU A 1 80 ? 14.399 -3.878 -12.633 1.00 87.50 80 GLU A CA 1
ATOM 638 C C . GLU A 1 80 ? 13.637 -3.011 -11.625 1.00 87.50 80 GLU A C 1
ATOM 640 O O . GLU A 1 80 ? 12.942 -3.555 -10.772 1.00 87.50 80 GLU A O 1
ATOM 645 N N . LEU A 1 81 ? 13.675 -1.682 -11.777 1.00 87.81 81 LEU A N 1
ATOM 646 C CA . LEU A 1 81 ? 12.910 -0.760 -10.928 1.00 87.81 81 LEU A CA 1
ATOM 647 C C . LEU A 1 81 ? 11.391 -0.956 -11.073 1.00 87.81 81 LEU A C 1
ATOM 649 O O . LEU A 1 81 ? 10.668 -0.964 -10.079 1.00 87.81 81 LEU A O 1
ATOM 653 N N . ILE A 1 82 ? 10.900 -1.166 -12.301 1.00 85.62 82 ILE A N 1
ATOM 654 C CA . ILE A 1 82 ? 9.487 -1.498 -12.549 1.00 85.62 82 ILE A CA 1
ATOM 655 C C . ILE A 1 82 ? 9.117 -2.816 -11.860 1.00 85.62 82 ILE A C 1
ATOM 657 O O . ILE A 1 82 ? 8.038 -2.922 -11.273 1.00 85.62 82 ILE A O 1
ATOM 661 N N . ASP A 1 83 ? 9.992 -3.822 -11.913 1.00 86.94 83 ASP A N 1
ATOM 662 C CA . ASP A 1 83 ? 9.714 -5.109 -11.286 1.00 86.94 83 ASP A CA 1
ATOM 663 C C . ASP A 1 83 ? 9.719 -5.031 -9.753 1.00 86.94 83 ASP A C 1
ATOM 665 O O . ASP A 1 83 ? 8.832 -5.603 -9.117 1.00 86.94 83 ASP A O 1
ATOM 669 N N . ASP A 1 84 ? 10.645 -4.279 -9.156 1.00 89.12 84 ASP A N 1
ATOM 670 C CA . ASP A 1 84 ? 10.658 -4.010 -7.713 1.00 89.12 84 ASP A CA 1
ATOM 671 C C . ASP A 1 84 ? 9.369 -3.306 -7.279 1.00 89.12 84 ASP A C 1
ATOM 673 O O . ASP A 1 84 ? 8.675 -3.784 -6.377 1.0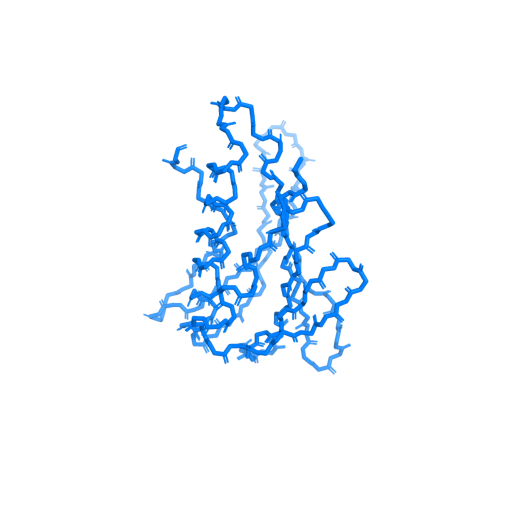0 89.12 84 ASP A O 1
ATOM 677 N N . LYS A 1 85 ? 8.964 -2.259 -8.006 1.00 89.19 85 LYS A N 1
ATOM 678 C CA . LYS A 1 85 ? 7.691 -1.572 -7.775 1.00 89.19 85 LYS A CA 1
ATOM 679 C C . LYS A 1 85 ? 6.498 -2.514 -7.846 1.00 89.19 85 LYS A C 1
ATOM 681 O O . LYS A 1 85 ? 5.631 -2.497 -6.971 1.00 89.19 85 LYS A O 1
ATOM 686 N N . ARG A 1 86 ? 6.435 -3.359 -8.879 1.00 88.31 86 ARG A N 1
ATOM 687 C CA . ARG A 1 86 ? 5.368 -4.354 -9.039 1.00 88.31 86 ARG A CA 1
ATOM 688 C C . ARG A 1 86 ? 5.295 -5.285 -7.834 1.00 88.31 86 ARG A C 1
ATOM 690 O O . ARG A 1 86 ? 4.190 -5.570 -7.367 1.00 88.31 86 ARG A O 1
ATOM 697 N N . ARG A 1 87 ? 6.434 -5.776 -7.338 1.00 90.31 87 ARG A N 1
ATOM 698 C CA . ARG A 1 87 ? 6.491 -6.678 -6.176 1.00 90.31 87 ARG A CA 1
ATOM 699 C C . ARG A 1 87 ? 6.044 -5.982 -4.898 1.00 90.31 87 ARG A C 1
ATOM 701 O O . ARG A 1 87 ? 5.250 -6.560 -4.159 1.00 90.31 87 ARG A O 1
ATOM 708 N N . ASP A 1 88 ? 6.504 -4.764 -4.650 1.00 92.25 88 ASP A N 1
ATOM 709 C CA . ASP A 1 88 ? 6.188 -4.043 -3.415 1.00 92.25 88 ASP A CA 1
ATOM 710 C C . ASP A 1 88 ? 4.712 -3.634 -3.381 1.00 92.25 88 ASP A C 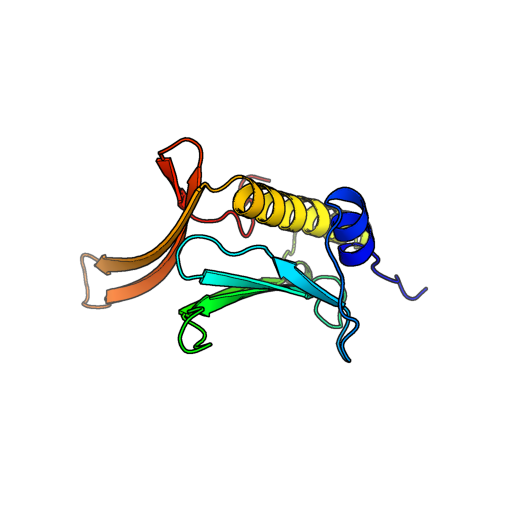1
ATOM 712 O O . ASP A 1 88 ? 4.011 -3.934 -2.415 1.00 92.25 88 ASP A O 1
ATOM 716 N N . MET A 1 89 ? 4.182 -3.102 -4.487 1.00 91.75 89 MET A N 1
ATOM 717 C CA . MET A 1 89 ? 2.753 -2.802 -4.605 1.00 91.75 89 MET A CA 1
ATOM 718 C C . MET A 1 89 ? 1.888 -4.068 -4.492 1.00 91.75 89 MET A C 1
ATOM 720 O O . MET A 1 89 ? 0.842 -4.045 -3.842 1.00 91.75 89 MET A O 1
ATOM 724 N N . SER A 1 90 ? 2.321 -5.197 -5.072 1.00 92.06 90 SER A N 1
ATOM 725 C CA . SER A 1 90 ? 1.617 -6.479 -4.901 1.00 92.06 90 SER A CA 1
ATOM 726 C C . SER A 1 90 ? 1.627 -6.926 -3.440 1.00 92.06 90 SER A C 1
ATOM 728 O O . SER A 1 90 ? 0.591 -7.330 -2.922 1.00 92.06 90 SER A O 1
ATOM 730 N N . THR A 1 91 ? 2.769 -6.798 -2.760 1.00 93.75 91 THR A N 1
ATOM 731 C CA . THR A 1 91 ? 2.933 -7.160 -1.345 1.00 93.75 91 THR A CA 1
ATOM 732 C C . THR A 1 91 ? 2.010 -6.326 -0.459 1.00 93.75 91 THR A C 1
ATOM 734 O O . THR A 1 91 ? 1.318 -6.877 0.399 1.00 93.75 91 THR A O 1
ATOM 737 N N . PHE A 1 92 ? 1.937 -5.016 -0.700 1.00 95.12 92 PHE A N 1
ATOM 738 C CA . PHE A 1 92 ? 1.020 -4.125 0.003 1.00 95.12 92 PHE A CA 1
ATOM 739 C C . PHE A 1 92 ? -0.446 -4.518 -0.222 1.00 95.12 92 PHE A C 1
ATOM 741 O O . PHE A 1 92 ? -1.197 -4.691 0.740 1.00 95.12 92 PHE A O 1
ATOM 748 N N . ILE A 1 93 ? -0.856 -4.702 -1.483 1.00 94.25 93 ILE A N 1
ATOM 749 C CA . ILE A 1 93 ? -2.239 -5.063 -1.830 1.00 94.25 93 ILE A CA 1
ATOM 750 C C . ILE A 1 93 ? -2.612 -6.412 -1.212 1.00 94.25 93 ILE A C 1
ATOM 752 O O . ILE A 1 93 ? -3.683 -6.543 -0.625 1.00 94.25 93 ILE A O 1
ATOM 756 N N . GLU A 1 94 ? -1.738 -7.413 -1.284 1.00 94.19 94 GLU A N 1
ATOM 757 C CA . GLU A 1 94 ? -1.973 -8.720 -0.672 1.00 94.19 94 GLU A CA 1
ATOM 758 C C . GLU A 1 94 ? -2.084 -8.634 0.851 1.00 94.19 94 GLU A C 1
ATOM 760 O O . GLU A 1 94 ? -2.971 -9.266 1.432 1.00 94.19 94 GLU A O 1
ATOM 765 N N . ALA A 1 95 ? -1.232 -7.841 1.505 1.00 95.75 95 ALA A N 1
ATOM 766 C CA . ALA A 1 95 ? -1.327 -7.595 2.939 1.00 95.75 95 ALA A CA 1
ATOM 767 C C . ALA A 1 95 ? -2.676 -6.954 3.291 1.00 95.75 95 ALA A C 1
ATOM 769 O O . ALA A 1 95 ? -3.386 -7.460 4.159 1.00 95.75 95 ALA A O 1
ATOM 770 N N . TRP A 1 96 ? -3.092 -5.910 2.571 1.00 96.56 96 TRP A N 1
ATOM 771 C CA . TRP A 1 96 ? -4.391 -5.271 2.781 1.00 96.56 96 TRP A CA 1
ATOM 772 C C . TRP A 1 96 ? -5.554 -6.250 2.583 1.00 96.56 96 TRP A C 1
ATOM 774 O O . TRP A 1 96 ? -6.441 -6.369 3.431 1.00 96.56 96 TRP A O 1
ATOM 784 N N . LEU A 1 97 ? -5.545 -7.007 1.483 1.00 94.56 97 LEU A N 1
ATOM 785 C CA . LEU A 1 97 ? -6.602 -7.965 1.165 1.00 94.56 97 LEU A CA 1
ATOM 786 C C . LEU A 1 97 ? -6.682 -9.106 2.189 1.00 94.56 97 LEU A C 1
ATOM 788 O O . LEU A 1 97 ? -7.781 -9.587 2.469 1.00 94.56 97 LEU A O 1
ATOM 792 N N . ARG A 1 98 ? -5.561 -9.512 2.788 1.00 95.62 98 ARG A N 1
ATOM 793 C CA . ARG A 1 98 ? -5.515 -10.556 3.826 1.00 95.62 98 ARG A CA 1
ATOM 794 C C . ARG A 1 98 ? -5.778 -10.044 5.237 1.00 95.62 98 ARG A C 1
ATOM 796 O O . ARG A 1 98 ? -6.092 -10.856 6.107 1.00 95.62 98 ARG A O 1
ATOM 803 N N . ALA A 1 99 ? -5.620 -8.747 5.478 1.00 97.50 99 ALA A N 1
ATOM 804 C CA . ALA A 1 99 ? -5.854 -8.160 6.785 1.00 97.50 99 ALA A CA 1
ATOM 805 C C . ALA A 1 99 ? -7.309 -8.369 7.211 1.00 97.50 99 ALA A C 1
ATOM 807 O O . ALA A 1 99 ? -8.223 -8.231 6.400 1.00 97.50 99 ALA A O 1
ATOM 808 N N . SER A 1 100 ? -7.540 -8.692 8.481 1.00 97.12 100 SER A N 1
ATOM 809 C CA . SER A 1 100 ? -8.895 -8.704 9.041 1.00 97.12 100 SER A CA 1
ATOM 810 C C . SER A 1 100 ? -9.346 -7.312 9.477 1.00 97.12 100 SER A C 1
ATOM 812 O O . SER A 1 100 ? -10.542 -7.073 9.600 1.00 97.12 100 SER A O 1
ATOM 814 N N . ASP A 1 101 ? -8.394 -6.415 9.735 1.00 97.69 101 ASP A N 1
ATOM 815 C CA . ASP A 1 101 ? -8.632 -5.068 10.246 1.00 97.69 101 ASP A CA 1
ATOM 816 C C . ASP A 1 101 ? -7.428 -4.151 9.952 1.00 97.69 101 ASP A C 1
ATOM 818 O O . ASP A 1 101 ? -6.341 -4.646 9.635 1.00 97.69 101 ASP A O 1
ATOM 822 N N . ALA A 1 102 ? -7.609 -2.837 10.066 1.00 97.38 102 ALA A N 1
ATOM 823 C CA . ALA A 1 102 ? -6.571 -1.823 9.887 1.00 97.38 102 ALA A CA 1
ATOM 824 C C . ALA A 1 102 ? -6.684 -0.735 10.965 1.00 97.38 102 ALA A C 1
ATOM 826 O O . ALA A 1 102 ? -7.772 -0.445 11.455 1.00 97.38 102 ALA A O 1
ATOM 827 N N . ARG A 1 103 ? -5.560 -0.119 11.345 1.00 96.44 103 ARG A N 1
ATOM 828 C CA . ARG A 1 103 ? -5.532 1.008 12.289 1.00 96.44 103 ARG A CA 1
ATOM 829 C C . ARG A 1 103 ? -4.416 1.990 11.963 1.00 96.44 103 ARG A C 1
ATOM 831 O O . ARG A 1 103 ? -3.386 1.600 11.423 1.00 96.44 103 ARG A O 1
ATOM 838 N N . ILE A 1 104 ? -4.605 3.243 12.367 1.00 94.31 104 ILE A N 1
ATOM 839 C CA . ILE A 1 104 ? -3.559 4.268 12.321 1.00 94.31 104 ILE A CA 1
ATOM 840 C C . ILE A 1 104 ? -2.988 4.457 13.726 1.00 94.31 104 ILE A C 1
ATOM 842 O O . ILE A 1 104 ? -3.720 4.802 14.659 1.00 94.31 104 ILE A O 1
ATOM 846 N N . THR A 1 105 ? -1.688 4.237 13.893 1.00 92.44 105 THR A N 1
ATOM 847 C CA . THR A 1 105 ? -0.973 4.445 15.159 1.00 92.44 105 THR A CA 1
ATOM 848 C C . THR A 1 105 ? -0.090 5.688 15.083 1.00 92.44 105 THR A C 1
ATOM 850 O O . THR A 1 105 ? 0.314 6.131 14.012 1.00 92.44 105 THR A O 1
ATOM 853 N N . GLN A 1 106 ? 0.154 6.323 16.234 1.00 86.06 106 GLN A N 1
ATOM 854 C CA . GLN A 1 106 ? 1.063 7.466 16.344 1.00 86.06 106 GLN A CA 1
ATOM 855 C C . GLN A 1 106 ? 2.261 7.080 17.202 1.00 86.06 106 GLN A C 1
ATOM 857 O O . GLN A 1 106 ? 2.136 6.949 18.425 1.00 86.06 106 GLN A O 1
ATOM 862 N N . THR A 1 107 ? 3.432 6.977 16.586 1.00 75.12 107 THR A N 1
ATOM 863 C CA . THR A 1 107 ? 4.683 6.702 17.288 1.00 75.12 107 THR A CA 1
ATOM 864 C C . THR A 1 107 ? 5.349 8.022 17.665 1.00 75.12 107 THR A C 1
ATOM 866 O O . THR A 1 107 ? 5.513 8.926 16.847 1.00 75.12 107 THR A O 1
ATOM 869 N N . LYS A 1 108 ? 5.715 8.170 18.945 1.00 68.69 108 LYS A N 1
ATOM 870 C CA . LYS A 1 108 ? 6.477 9.321 19.455 1.00 68.69 108 LYS A CA 1
ATOM 871 C C . LYS A 1 108 ? 7.914 8.895 19.716 1.00 68.69 108 LYS A C 1
ATOM 873 O O . LYS A 1 108 ? 8.181 8.257 20.734 1.00 68.69 108 LYS A O 1
ATOM 878 N N . THR A 1 109 ? 8.844 9.320 18.872 1.00 62.75 109 THR A N 1
ATOM 879 C CA . THR A 1 109 ? 10.274 9.070 19.101 1.00 62.75 109 THR A CA 1
ATOM 880 C C . THR A 1 109 ? 10.861 10.201 19.940 1.00 62.75 109 THR A C 1
ATOM 882 O O . THR A 1 109 ? 10.753 11.369 19.569 1.00 62.75 109 THR A O 1
ATOM 885 N N . LYS A 1 110 ? 11.464 9.874 21.093 1.00 59.62 110 LYS A N 1
ATOM 886 C CA . LYS A 1 110 ? 12.216 10.825 21.930 1.00 59.62 110 LYS A CA 1
ATOM 887 C C . LYS A 1 110 ? 13.715 10.597 21.740 1.00 59.62 110 LYS A C 1
ATOM 889 O O . LYS A 1 110 ? 14.199 9.514 22.052 1.00 59.62 110 LYS A O 1
ATOM 894 N N . PHE A 1 111 ? 14.450 11.618 21.308 1.00 58.88 111 PHE A N 1
ATOM 895 C CA . PHE A 1 111 ? 15.915 11.590 21.328 1.00 58.88 111 PHE A CA 1
ATOM 896 C C . PHE A 1 111 ? 16.454 12.024 22.699 1.00 58.88 111 PHE A C 1
ATOM 898 O O . PHE A 1 111 ? 15.941 12.956 23.319 1.00 58.88 111 PHE A O 1
ATOM 905 N N . LEU A 1 112 ? 17.486 11.325 23.182 1.00 52.47 112 LEU A N 1
ATOM 906 C CA . LEU A 1 112 ? 18.012 11.437 24.552 1.00 52.47 112 LEU A CA 1
ATOM 907 C C . LEU A 1 112 ? 18.881 12.687 24.820 1.00 52.47 112 LEU A C 1
ATOM 909 O O . LEU A 1 112 ? 19.277 12.889 25.961 1.00 52.47 112 LEU A O 1
ATOM 913 N N . PHE A 1 113 ? 19.138 13.555 23.830 1.00 55.25 113 PHE A N 1
ATOM 914 C CA . PHE A 1 113 ? 19.991 14.750 23.990 1.00 55.25 113 PHE A CA 1
ATOM 915 C C . PHE A 1 113 ? 19.528 15.954 23.150 1.00 55.25 113 PHE A C 1
ATOM 917 O O . PHE A 1 113 ? 20.262 16.477 22.318 1.00 55.25 113 PHE A O 1
ATOM 924 N N . GLY A 1 114 ? 18.295 16.404 23.376 1.00 49.88 114 GLY A N 1
ATOM 925 C CA . GLY A 1 114 ? 17.733 17.594 22.731 1.00 49.88 114 GLY A CA 1
ATOM 926 C C . GLY A 1 114 ? 16.315 17.318 22.262 1.00 49.88 114 GLY A C 1
ATOM 927 O O . GLY A 1 114 ? 16.080 16.408 21.474 1.00 49.88 114 GLY A O 1
ATOM 928 N N . THR A 1 115 ? 15.357 18.059 22.808 1.00 51.75 115 THR A N 1
ATOM 929 C CA . THR A 1 115 ? 13.913 17.865 22.635 1.00 51.75 115 THR A CA 1
ATOM 930 C C . THR A 1 115 ? 13.473 18.068 21.185 1.00 51.75 115 THR A C 1
ATOM 932 O O . THR A 1 115 ? 12.981 19.127 20.811 1.00 51.75 115 THR A O 1
ATOM 935 N N . ILE A 1 116 ? 13.604 17.028 20.368 1.00 53.38 116 ILE A N 1
ATOM 936 C CA . ILE A 1 116 ? 12.873 16.885 19.113 1.00 53.38 116 ILE A CA 1
ATOM 937 C C . ILE A 1 116 ? 12.072 15.593 19.232 1.00 53.38 116 ILE A C 1
ATOM 939 O O . ILE A 1 116 ? 12.631 14.497 19.269 1.00 53.38 116 ILE A O 1
ATOM 943 N N . SER A 1 117 ? 10.753 15.733 19.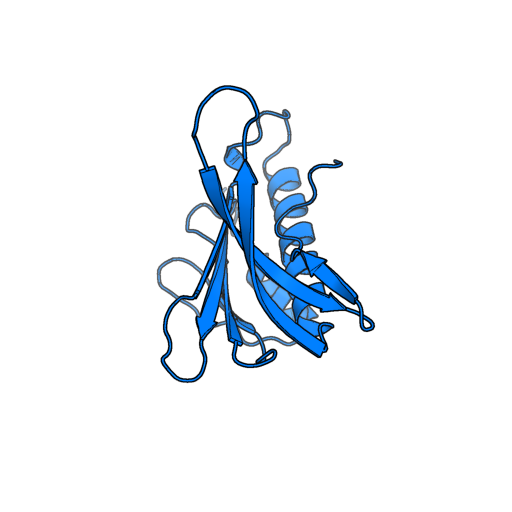372 1.00 56.72 117 SER A N 1
ATOM 944 C CA . SER A 1 117 ? 9.823 14.611 19.285 1.00 56.72 117 SER A CA 1
ATOM 945 C C . SER A 1 117 ? 9.234 14.572 17.885 1.00 56.72 117 SER A C 1
ATOM 947 O O . SER A 1 117 ? 8.420 15.433 17.548 1.00 56.72 117 SER A O 1
ATOM 949 N N . PHE A 1 118 ? 9.612 13.578 17.090 1.00 54.78 118 PHE A N 1
ATOM 950 C CA . PHE A 1 118 ? 8.906 13.286 15.847 1.00 54.78 118 PHE A CA 1
ATOM 951 C C . PHE A 1 118 ? 7.668 12.450 16.175 1.00 54.78 118 PHE A C 1
ATOM 953 O O . PHE A 1 118 ? 7.735 11.522 16.987 1.00 54.78 118 PHE A O 1
ATOM 960 N N . ARG A 1 119 ? 6.528 12.823 15.588 1.00 64.44 119 ARG A N 1
ATOM 961 C CA . ARG A 1 119 ? 5.335 11.976 15.538 1.00 64.44 119 ARG A CA 1
ATOM 962 C C . ARG A 1 119 ? 5.295 11.360 14.148 1.00 64.44 119 ARG A C 1
ATOM 964 O O . ARG A 1 119 ? 5.070 12.102 13.198 1.00 64.44 119 ARG A O 1
ATOM 971 N N . SER A 1 120 ? 5.539 10.060 14.031 1.00 73.06 120 SER A N 1
ATOM 972 C CA . SER A 1 120 ? 5.197 9.318 12.816 1.00 73.06 120 SER A CA 1
ATOM 973 C C . SER A 1 120 ? 3.795 8.743 12.974 1.00 73.06 120 SER A C 1
ATOM 975 O O . SER A 1 120 ? 3.406 8.314 14.062 1.00 73.06 120 SER A O 1
ATOM 977 N N . THR A 1 121 ? 3.014 8.796 11.902 1.00 86.75 121 THR A N 1
ATOM 978 C CA . THR A 1 121 ? 1.758 8.055 11.770 1.00 86.75 121 THR A CA 1
ATOM 979 C C . THR A 1 121 ? 2.029 6.803 10.959 1.00 86.75 121 THR A C 1
ATOM 981 O O . THR A 1 121 ? 2.505 6.899 9.831 1.00 86.75 121 THR A O 1
ATOM 984 N N . GLU A 1 122 ? 1.730 5.645 11.528 1.00 92.00 122 GLU A N 1
ATOM 985 C CA . GLU A 1 122 ? 1.927 4.346 10.891 1.00 92.00 122 GLU A CA 1
ATOM 986 C C . GLU A 1 122 ? 0.565 3.730 10.571 1.00 92.00 122 GLU A C 1
ATOM 988 O O . GLU A 1 122 ? -0.371 3.809 11.371 1.00 92.00 122 GLU A O 1
ATOM 993 N N . LEU A 1 123 ? 0.454 3.129 9.388 1.00 95.25 123 LEU A N 1
ATOM 994 C CA . LEU A 1 123 ? -0.647 2.240 9.049 1.00 95.25 123 LEU A CA 1
ATOM 995 C C . LEU A 1 123 ? -0.269 0.837 9.517 1.00 95.25 123 LEU A C 1
ATOM 997 O O . LEU A 1 123 ? 0.732 0.282 9.069 1.00 95.25 123 LEU A O 1
ATOM 1001 N N . GLU A 1 124 ? -1.082 0.251 10.386 1.00 96.75 124 GLU A N 1
ATOM 1002 C CA . GLU A 1 124 ? -0.925 -1.131 10.826 1.00 96.75 124 GLU A CA 1
ATOM 1003 C C . GLU A 1 124 ? -2.096 -1.992 10.350 1.00 96.75 124 GLU A C 1
ATOM 1005 O O . GLU A 1 124 ? -3.261 -1.598 10.428 1.00 96.75 124 GLU A O 1
ATOM 1010 N N . LEU A 1 125 ? -1.780 -3.203 9.901 1.00 97.38 125 LEU A N 1
ATOM 1011 C CA . LEU A 1 125 ? -2.721 -4.202 9.410 1.00 97.38 125 LEU A CA 1
ATOM 1012 C C . LEU A 1 125 ? -2.767 -5.391 10.373 1.00 97.38 125 LEU A C 1
ATOM 1014 O O . LEU A 1 125 ? -1.728 -5.879 10.824 1.00 97.38 125 LEU A O 1
ATOM 1018 N N . CYS A 1 126 ? -3.968 -5.881 10.679 1.00 97.50 126 CYS A N 1
ATOM 1019 C CA . CYS A 1 126 ? -4.149 -7.083 11.489 1.00 97.50 126 CYS A CA 1
ATOM 1020 C C . CYS A 1 126 ? -4.055 -8.329 10.599 1.00 97.50 126 CYS A C 1
ATOM 1022 O O . CYS A 1 126 ? -5.014 -8.710 9.926 1.00 97.50 126 CYS A O 1
ATOM 1024 N N . LEU A 1 127 ? -2.887 -8.967 10.592 1.00 96.50 127 LEU A N 1
ATOM 1025 C CA . LEU A 1 127 ? -2.564 -10.148 9.796 1.00 96.50 127 LEU A CA 1
ATOM 1026 C C . LEU A 1 127 ? -2.444 -11.366 10.711 1.00 96.50 127 LEU A C 1
ATOM 1028 O O . LEU A 1 127 ? -1.563 -11.433 11.565 1.00 96.50 127 LEU A O 1
ATOM 1032 N N . GLY A 1 128 ? -3.346 -12.341 10.554 1.00 95.00 128 GLY A N 1
ATOM 1033 C CA . GLY A 1 128 ? -3.333 -13.555 11.383 1.00 95.00 128 GLY A CA 1
ATOM 1034 C C . GLY A 1 128 ? -3.494 -13.279 12.885 1.00 95.00 128 GLY A C 1
ATOM 1035 O O . GLY A 1 128 ? -2.949 -14.013 13.703 1.00 95.00 128 GLY A O 1
ATOM 1036 N N . GLY A 1 129 ? -4.204 -12.205 13.249 1.00 95.94 129 GLY A N 1
ATOM 1037 C CA . GLY A 1 129 ? -4.384 -11.769 14.638 1.00 95.94 129 GLY A CA 1
ATOM 1038 C C . GLY A 1 129 ? -3.224 -10.948 15.213 1.00 95.94 129 GLY A C 1
ATOM 1039 O O . GLY A 1 129 ? -3.251 -10.616 16.397 1.00 95.94 129 GLY A O 1
ATOM 1040 N N . GLN A 1 130 ? -2.213 -10.614 14.406 1.00 97.12 130 GLN A N 1
ATOM 1041 C CA . GLN A 1 130 ? -1.084 -9.776 14.806 1.00 97.12 130 GLN A CA 1
ATOM 1042 C C . GLN A 1 130 ? -1.090 -8.454 14.044 1.00 97.12 130 GLN A C 1
ATOM 1044 O O . GLN A 1 130 ? -1.294 -8.431 12.834 1.00 97.12 130 GLN A O 1
ATOM 1049 N N . TRP A 1 131 ? -0.827 -7.358 14.752 1.00 96.50 131 TRP A N 1
ATOM 1050 C CA . TRP A 1 131 ? -0.678 -6.037 14.148 1.00 96.50 131 TRP A CA 1
ATOM 1051 C C . TRP A 1 131 ? 0.733 -5.871 13.591 1.00 96.50 131 TRP A C 1
ATOM 1053 O O . TRP A 1 131 ? 1.709 -6.085 14.311 1.00 96.50 131 TRP A O 1
ATOM 1063 N N . GLN A 1 132 ? 0.829 -5.518 12.312 1.00 95.44 132 GLN A N 1
ATOM 1064 C CA . GLN A 1 132 ? 2.087 -5.314 11.595 1.00 95.44 132 GLN A CA 1
ATOM 1065 C C . GLN A 1 132 ? 2.012 -4.010 10.806 1.00 95.44 132 GLN A C 1
ATOM 1067 O O . GLN A 1 132 ? 0.958 -3.695 10.256 1.00 95.44 132 GLN A O 1
ATOM 1072 N N . VAL A 1 133 ? 3.118 -3.268 10.729 1.00 93.75 133 VAL A N 1
ATOM 1073 C CA . VAL A 1 133 ? 3.204 -2.069 9.882 1.00 93.75 133 VAL A CA 1
ATOM 1074 C C . VAL A 1 133 ? 2.996 -2.473 8.422 1.00 93.75 133 VAL A C 1
ATOM 1076 O O . VAL A 1 133 ? 3.526 -3.493 7.974 1.00 93.75 133 VAL A O 1
ATOM 1079 N N . ALA A 1 134 ? 2.195 -1.701 7.691 1.00 93.88 134 ALA A N 1
ATOM 1080 C CA . ALA A 1 134 ? 1.904 -1.974 6.295 1.00 93.88 134 ALA A CA 1
ATOM 1081 C C . ALA A 1 134 ? 3.195 -1.936 5.451 1.00 93.88 134 ALA A C 1
ATOM 1083 O O . ALA A 1 134 ? 3.968 -0.981 5.557 1.00 93.88 134 ALA A O 1
ATOM 1084 N N . PRO A 1 135 ? 3.446 -2.955 4.610 1.00 91.62 135 PRO A N 1
ATOM 1085 C CA . PRO A 1 135 ? 4.684 -3.053 3.848 1.00 91.62 135 PRO A CA 1
ATOM 1086 C C . PRO A 1 135 ? 4.612 -2.155 2.611 1.00 91.62 135 PRO A C 1
ATOM 1088 O O . PRO A 1 135 ? 4.143 -2.582 1.559 1.00 91.62 135 PRO A O 1
ATOM 1091 N N . ILE A 1 136 ? 5.050 -0.904 2.747 1.00 88.56 136 ILE A N 1
ATOM 1092 C CA . ILE A 1 136 ? 5.125 0.044 1.624 1.00 88.56 136 ILE A CA 1
ATOM 1093 C C . ILE A 1 136 ? 6.338 -0.229 0.736 1.00 88.56 136 ILE A C 1
ATOM 1095 O O . ILE A 1 136 ? 6.250 -0.131 -0.483 1.00 88.56 136 ILE A O 1
ATOM 1099 N N . TYR A 1 137 ? 7.452 -0.648 1.328 1.00 81.50 137 TYR A N 1
ATOM 1100 C CA . TYR A 1 137 ? 8.618 -1.129 0.599 1.00 81.50 137 TYR A CA 1
ATOM 1101 C C . TYR A 1 137 ? 9.433 -2.077 1.478 1.00 81.50 137 TYR A C 1
ATOM 1103 O O . TYR A 1 137 ? 9.305 -2.079 2.705 1.00 81.50 137 TYR A O 1
ATOM 1111 N N . ASP A 1 138 ? 10.278 -2.884 0.845 1.00 72.50 138 ASP A N 1
ATOM 1112 C CA . ASP A 1 138 ? 11.184 -3.808 1.521 1.00 72.50 138 ASP A CA 1
ATOM 1113 C C . ASP A 1 138 ? 12.637 -3.302 1.416 1.00 72.50 138 ASP A C 1
ATOM 1115 O O . ASP A 1 138 ? 13.252 -3.443 0.357 1.00 72.50 138 ASP A O 1
ATOM 1119 N N . PRO A 1 139 ? 13.210 -2.716 2.489 1.00 61.69 139 PRO A N 1
ATOM 1120 C CA . PRO A 1 139 ? 14.576 -2.188 2.484 1.00 61.69 139 PRO A CA 1
ATOM 1121 C C . PRO A 1 139 ? 15.668 -3.264 2.490 1.00 61.69 139 PRO A C 1
ATOM 1123 O O . PRO A 1 139 ? 16.842 -2.919 2.404 1.00 61.69 139 PRO A O 1
ATOM 1126 N N . SER A 1 140 ? 15.335 -4.546 2.677 1.00 58.91 140 SER A N 1
ATOM 1127 C CA . SER A 1 140 ? 16.331 -5.608 2.892 1.00 58.91 140 SER A CA 1
ATOM 1128 C C . SER A 1 140 ? 16.966 -6.163 1.608 1.00 58.91 140 SER A C 1
ATOM 1130 O O . SER A 1 140 ? 17.642 -7.194 1.659 1.00 58.91 140 SER A O 1
ATOM 1132 N N . ARG A 1 141 ? 16.753 -5.488 0.473 1.00 51.69 141 ARG A N 1
ATOM 1133 C CA . ARG A 1 141 ? 17.124 -5.937 -0.875 1.00 51.69 141 ARG A CA 1
ATOM 1134 C C . ARG A 1 141 ? 18.372 -5.251 -1.413 1.00 51.69 141 ARG A C 1
ATOM 1136 O O . ARG A 1 141 ? 18.500 -4.023 -1.227 1.00 51.69 141 ARG A O 1
#

Foldseek 3Di:
DPPPQCLVVVLCVVVVFDWDQDPQGIKTWADDFAQKIWIKDQGNNLLKIKIWIARNPPRDTPDMDMDGLVPDPPPDDPVVSNVQQSVQVSQLRVQQVQFNHKDWDWDWDADPPDDDTDTDIFIWGQHPNDTDTRRNHDPPD

Radius of gyration: 16.31 Å; chains: 1; bounding box: 40×31×51 Å